Protein AF-A0AAE0PCA1-F1 (afdb_monomer_lite)

Radius of gyration: 11.71 Å; chains: 1; bounding box: 23×28×28 Å

Sequence (70 aa):
KYKVRDEVIFDIFNYIIGRLYNKFALRFKSFFRIIKANLYIVELILFKNIKVTYVVNIFRVKLYVLRLLS

Organism: Sordaria brevicollis (NCBI:txid83679)

Secondary structure (DSSP, 8-state):
---TT-EEEEEGGG---SS---TT----EEEEEEEEE-SSEEEEEESSSS--EEEEETTT---EEE----

pLDDT: mean 76.18, std 14.54, range [40.56, 90.75]

Foldseek 3Di:
DDDAFWKWWFQQVQAPPPDPPDPPPPGGTAIWGFHDDDPFWTWTAGPPPDRDIDIGGPVRTDIHTDDPPD

Structure (mmCIF, N/CA/C/O backbone):
data_AF-A0AAE0PCA1-F1
#
_entry.id   AF-A0AAE0PCA1-F1
#
loop_
_atom_site.group_PDB
_atom_site.id
_atom_site.type_symbol
_atom_site.label_atom_id
_atom_site.label_alt_id
_atom_site.label_comp_id
_atom_site.label_asym_id
_atom_site.label_entity_id
_atom_site.label_seq_id
_atom_site.pdbx_PDB_ins_code
_atom_site.Cartn_x
_atom_site.Cartn_y
_atom_site.Cartn_z
_atom_site.occupancy
_atom_site.B_iso_or_equiv
_atom_site.auth_seq_id
_atom_site.auth_comp_id
_atom_site.auth_asym_id
_atom_site.auth_atom_id
_atom_site.pdbx_PDB_model_num
ATOM 1 N N . LYS A 1 1 ? -8.629 -7.748 -4.870 1.00 75.00 1 LYS A N 1
ATOM 2 C CA . LYS A 1 1 ? -7.293 -8.007 -4.265 1.00 75.00 1 LYS A CA 1
ATOM 3 C C . LYS A 1 1 ? -7.090 -7.170 -3.005 1.00 75.00 1 LYS A C 1
ATOM 5 O O . LYS A 1 1 ? -6.840 -7.744 -1.955 1.00 75.00 1 LYS A O 1
ATOM 10 N N . TYR A 1 2 ? -7.286 -5.858 -3.105 1.00 84.38 2 TYR A N 1
ATOM 11 C CA . TYR A 1 2 ? -7.177 -4.906 -2.002 1.00 84.38 2 TYR A CA 1
ATOM 12 C C . TYR A 1 2 ? -8.560 -4.410 -1.572 1.00 84.38 2 TYR A C 1
ATOM 14 O O . TYR A 1 2 ? -9.411 -4.207 -2.440 1.00 84.38 2 TYR A O 1
ATOM 22 N N . LYS A 1 3 ? -8.794 -4.244 -0.268 1.00 85.88 3 LYS A N 1
ATOM 23 C CA . LYS A 1 3 ? -10.022 -3.659 0.284 1.00 85.88 3 LYS A CA 1
ATOM 24 C C . LYS A 1 3 ? -9.718 -2.309 0.927 1.00 85.88 3 LYS A C 1
ATOM 26 O O . LYS A 1 3 ? -8.619 -2.070 1.418 1.00 85.88 3 LYS A O 1
ATOM 31 N N . VAL A 1 4 ? -10.707 -1.419 0.930 1.00 88.19 4 VAL A N 1
ATOM 32 C CA . VAL A 1 4 ? -10.618 -0.173 1.701 1.00 88.19 4 VAL A CA 1
ATOM 33 C C . VAL A 1 4 ? -10.441 -0.536 3.176 1.00 88.19 4 VAL A C 1
ATOM 35 O O . VAL A 1 4 ? -11.069 -1.475 3.659 1.00 88.19 4 VAL A O 1
ATOM 38 N N . ARG A 1 5 ? -9.596 0.221 3.878 1.00 87.62 5 ARG A N 1
ATOM 39 C CA . ARG A 1 5 ? -9.131 -0.005 5.254 1.00 87.62 5 ARG A CA 1
ATOM 40 C C . ARG A 1 5 ? -8.121 -1.135 5.446 1.00 87.62 5 ARG A C 1
ATOM 42 O O . ARG A 1 5 ? -7.632 -1.224 6.566 1.00 87.62 5 ARG A O 1
ATOM 49 N N . ASP A 1 6 ? -7.770 -1.913 4.417 1.00 88.75 6 ASP A N 1
ATOM 50 C CA . ASP A 1 6 ? -6.646 -2.853 4.521 1.00 88.75 6 ASP A CA 1
ATOM 51 C C . ASP A 1 6 ? -5.369 -2.071 4.877 1.00 88.75 6 ASP A C 1
ATOM 53 O O . ASP A 1 6 ? -5.101 -0.991 4.330 1.00 88.75 6 ASP A O 1
ATOM 57 N N . GLU A 1 7 ? -4.577 -2.626 5.787 1.00 90.25 7 GLU A N 1
ATOM 58 C CA . GLU A 1 7 ? -3.234 -2.140 6.075 1.00 90.25 7 GLU A CA 1
ATOM 59 C C . GLU A 1 7 ? -2.252 -2.842 5.149 1.00 90.25 7 GLU A C 1
ATOM 61 O O . GLU A 1 7 ? -2.326 -4.053 4.928 1.00 90.25 7 GLU A O 1
ATOM 66 N N . VAL A 1 8 ? -1.343 -2.075 4.559 1.00 88.69 8 VAL A N 1
ATOM 67 C CA . VAL A 1 8 ? -0.364 -2.599 3.617 1.00 88.69 8 VAL A CA 1
ATOM 68 C C . VAL A 1 8 ? 1.031 -2.114 3.943 1.00 88.69 8 VAL A C 1
ATOM 70 O O . VAL A 1 8 ? 1.241 -0.950 4.282 1.00 88.69 8 VAL A O 1
ATOM 73 N N . ILE A 1 9 ? 2.007 -2.996 3.758 1.00 88.62 9 ILE A N 1
ATOM 74 C CA . ILE A 1 9 ? 3.400 -2.581 3.652 1.00 88.62 9 ILE A CA 1
ATOM 75 C C . ILE A 1 9 ? 3.638 -2.197 2.201 1.00 88.62 9 ILE A C 1
ATOM 77 O O . ILE A 1 9 ? 3.526 -3.032 1.294 1.00 88.62 9 ILE A O 1
ATOM 81 N N . PHE A 1 10 ? 3.973 -0.929 2.000 1.00 85.44 10 PHE A N 1
ATOM 82 C CA . PHE A 1 10 ? 4.367 -0.400 0.708 1.00 85.44 10 PHE A CA 1
ATOM 83 C C . PHE A 1 10 ? 5.827 0.032 0.768 1.00 85.44 10 PHE A C 1
ATOM 85 O O . PHE A 1 10 ? 6.237 0.792 1.648 1.00 85.44 10 PHE A O 1
ATOM 92 N N . ASP A 1 11 ? 6.604 -0.493 -0.171 1.00 82.31 11 ASP A N 1
ATOM 93 C CA . ASP A 1 11 ? 7.974 -0.078 -0.412 1.00 82.31 11 ASP A CA 1
ATOM 94 C C . ASP A 1 11 ? 8.020 0.846 -1.630 1.00 82.31 11 ASP A C 1
ATOM 96 O O . ASP A 1 11 ? 7.904 0.399 -2.775 1.00 82.31 11 ASP A O 1
ATOM 100 N N . ILE A 1 12 ? 8.181 2.144 -1.366 1.00 76.19 12 ILE A N 1
ATOM 101 C CA . ILE A 1 12 ? 8.224 3.176 -2.406 1.00 76.19 12 ILE A CA 1
ATOM 102 C C . ILE A 1 12 ? 9.454 3.000 -3.311 1.00 76.19 12 ILE A C 1
ATOM 104 O O . ILE A 1 12 ? 9.388 3.380 -4.478 1.00 76.19 12 ILE A O 1
ATOM 108 N N . PHE A 1 13 ? 10.550 2.388 -2.835 1.00 71.50 13 PHE A N 1
ATOM 109 C CA . PHE A 1 13 ? 11.755 2.180 -3.653 1.00 71.50 13 PHE A CA 1
ATOM 110 C C . PHE A 1 13 ? 11.487 1.320 -4.885 1.00 71.50 13 PHE A C 1
ATOM 112 O O . PHE A 1 13 ? 12.058 1.564 -5.944 1.00 71.50 13 PHE A O 1
ATOM 119 N N . ASN A 1 14 ? 10.598 0.339 -4.745 1.00 64.50 14 ASN A N 1
ATOM 120 C CA . ASN A 1 14 ? 10.269 -0.613 -5.798 1.00 64.50 14 ASN A CA 1
ATOM 121 C C . ASN A 1 14 ? 9.155 -0.114 -6.730 1.00 64.50 14 ASN A C 1
ATOM 123 O O . ASN A 1 14 ? 8.733 -0.838 -7.632 1.00 64.50 14 ASN A O 1
ATOM 127 N N . TYR A 1 15 ? 8.658 1.111 -6.532 1.00 69.00 15 TYR A N 1
ATOM 128 C CA . TYR A 1 15 ? 7.655 1.682 -7.416 1.00 69.00 15 TYR A CA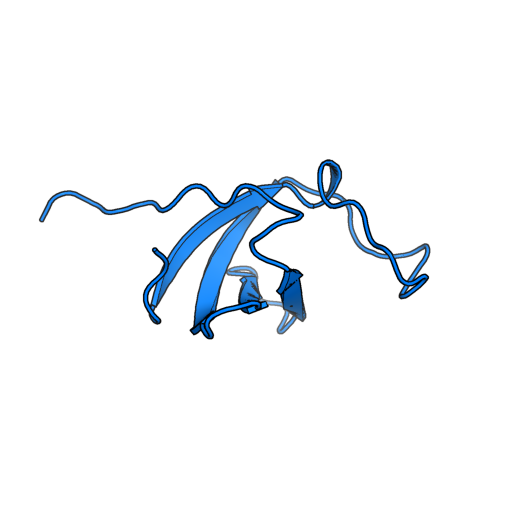 1
ATOM 129 C C . TYR A 1 15 ? 8.309 2.293 -8.651 1.00 69.00 15 TYR A C 1
ATOM 131 O O . TYR A 1 15 ? 8.981 3.322 -8.583 1.00 69.00 15 TYR A O 1
ATOM 139 N N . ILE A 1 16 ? 8.056 1.679 -9.810 1.00 58.72 16 ILE A N 1
ATOM 140 C CA . ILE A 1 16 ? 8.407 2.246 -11.114 1.00 58.72 16 ILE A CA 1
ATOM 141 C C . ILE A 1 16 ? 7.440 3.401 -11.394 1.00 58.72 16 ILE A C 1
ATOM 143 O O . ILE A 1 16 ? 6.394 3.260 -12.044 1.00 58.72 16 ILE A O 1
ATOM 147 N N . ILE A 1 17 ? 7.784 4.558 -10.835 1.00 57.88 17 ILE A N 1
ATOM 148 C CA . ILE A 1 17 ? 7.087 5.820 -11.020 1.00 57.88 17 ILE A CA 1
ATOM 149 C C . ILE A 1 17 ? 7.229 6.210 -12.498 1.00 57.88 17 ILE A C 1
ATOM 151 O O . ILE A 1 17 ? 8.250 6.728 -12.933 1.00 57.88 17 ILE A O 1
ATOM 155 N N . GLY A 1 18 ? 6.185 5.963 -13.293 1.00 43.81 18 GLY A N 1
ATOM 156 C CA . GLY A 1 18 ? 6.137 6.371 -14.704 1.00 43.81 18 GLY A CA 1
ATOM 157 C C . GLY A 1 18 ? 5.964 7.880 -14.919 1.00 43.81 18 GLY A C 1
ATOM 158 O O . GLY A 1 18 ? 5.887 8.319 -16.060 1.00 43.81 18 GLY A O 1
ATOM 159 N N . ARG A 1 19 ? 5.854 8.676 -13.848 1.00 47.47 19 ARG A N 1
ATOM 160 C CA . ARG A 1 19 ? 5.658 10.130 -13.904 1.00 47.47 19 ARG A CA 1
ATOM 161 C C . ARG A 1 19 ? 6.480 10.826 -12.829 1.00 47.47 19 ARG A C 1
ATOM 163 O O . ARG A 1 19 ? 6.245 10.581 -11.657 1.00 47.47 19 ARG A O 1
ATOM 170 N N . LEU A 1 20 ? 7.358 11.730 -13.255 1.00 40.56 20 LEU A N 1
ATOM 171 C CA . LEU A 1 20 ? 8.266 12.625 -12.513 1.00 40.56 20 LEU A CA 1
ATOM 172 C C . LEU A 1 20 ? 7.620 13.512 -11.415 1.00 40.56 20 LEU A C 1
ATOM 174 O O . LEU A 1 20 ? 7.975 14.675 -11.263 1.00 40.56 20 LEU A O 1
ATOM 178 N N . TYR A 1 21 ? 6.689 13.009 -10.609 1.00 45.19 21 TYR A N 1
ATOM 179 C CA . TYR A 1 21 ? 6.235 13.724 -9.425 1.00 45.19 21 TYR A CA 1
ATOM 180 C C . TYR A 1 21 ? 7.242 13.504 -8.298 1.00 45.19 21 TYR A C 1
ATOM 182 O O . TYR A 1 21 ? 7.259 12.481 -7.621 1.00 45.19 21 TYR A O 1
ATOM 190 N N . ASN A 1 22 ? 8.074 14.532 -8.142 1.00 47.19 22 ASN A N 1
ATOM 191 C CA . ASN A 1 22 ? 9.006 14.796 -7.059 1.00 47.19 22 ASN A CA 1
ATOM 192 C C . ASN A 1 22 ? 10.243 13.895 -6.975 1.00 47.19 22 ASN A C 1
ATOM 194 O O . ASN A 1 22 ? 10.258 12.836 -6.357 1.00 47.19 22 ASN A O 1
ATOM 198 N N . LYS A 1 23 ? 11.364 14.474 -7.420 1.00 47.62 23 LYS A N 1
ATOM 199 C CA . LYS A 1 23 ? 12.732 14.148 -6.975 1.00 47.62 23 LYS A CA 1
ATOM 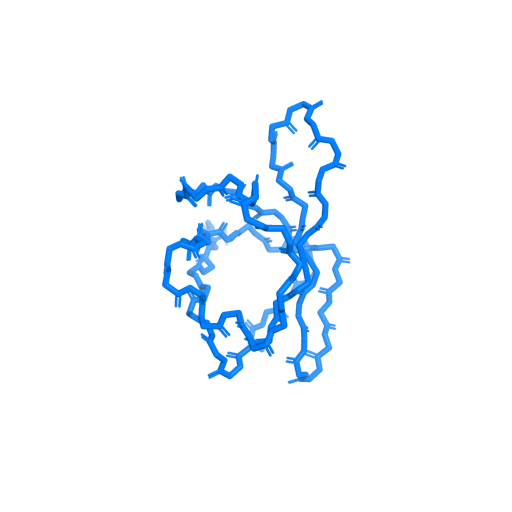200 C C . LYS A 1 23 ? 12.873 14.106 -5.435 1.00 47.62 23 LYS A C 1
ATOM 202 O O . LYS A 1 23 ? 13.804 13.488 -4.938 1.00 47.62 23 LYS A O 1
ATOM 207 N N . PHE A 1 24 ? 11.931 14.717 -4.707 1.00 53.06 24 PHE A N 1
ATOM 208 C CA . PHE A 1 24 ? 11.819 14.739 -3.242 1.00 53.06 24 PHE A CA 1
ATOM 209 C C . PHE A 1 24 ? 10.830 13.720 -2.656 1.00 53.06 24 PHE A C 1
ATOM 211 O O . PHE A 1 24 ? 10.500 13.803 -1.474 1.00 53.06 24 PHE A O 1
ATOM 218 N N . ALA A 1 25 ? 10.311 12.777 -3.449 1.00 59.75 25 ALA A N 1
ATOM 219 C CA . ALA A 1 25 ? 9.494 11.703 -2.902 1.00 59.75 25 ALA A CA 1
ATOM 220 C C . ALA A 1 25 ? 10.339 10.915 -1.891 1.00 59.75 25 ALA A C 1
ATOM 222 O O . ALA A 1 25 ? 11.325 10.274 -2.257 1.00 59.75 25 ALA A O 1
ATOM 223 N N . LEU A 1 26 ? 9.965 11.010 -0.613 1.00 62.41 26 LEU A N 1
ATOM 224 C CA . LEU A 1 26 ? 10.568 10.254 0.474 1.00 62.41 26 LEU A CA 1
ATOM 225 C C . LEU A 1 26 ? 10.531 8.767 0.091 1.00 62.41 26 LEU A C 1
ATOM 227 O O . LEU A 1 26 ? 9.465 8.160 -0.002 1.00 62.41 26 LEU A O 1
ATOM 231 N N . ARG A 1 27 ? 11.708 8.192 -0.172 1.00 71.31 27 ARG A N 1
ATOM 232 C CA . ARG A 1 27 ? 11.860 6.771 -0.488 1.00 71.31 27 ARG A CA 1
ATOM 233 C C . ARG A 1 27 ? 12.020 6.011 0.814 1.00 71.31 27 ARG A C 1
ATOM 235 O O . ARG A 1 27 ? 13.041 6.126 1.485 1.00 71.31 27 ARG A O 1
ATOM 242 N N . PHE A 1 28 ? 10.989 5.277 1.198 1.00 76.50 28 PHE A N 1
ATOM 243 C CA . PHE A 1 28 ? 11.001 4.459 2.399 1.00 76.50 28 PHE A CA 1
ATOM 244 C C . PHE A 1 28 ? 9.972 3.337 2.278 1.00 76.50 28 PHE A C 1
ATOM 246 O O . PHE A 1 28 ? 9.034 3.397 1.479 1.00 76.50 28 PHE A O 1
ATOM 253 N N . LYS A 1 29 ? 10.156 2.317 3.111 1.00 84.25 29 LYS A N 1
ATOM 254 C CA . LYS A 1 29 ? 9.193 1.245 3.332 1.00 84.25 29 LYS A CA 1
ATOM 255 C C . LYS A 1 29 ? 8.423 1.544 4.612 1.00 84.25 29 LYS A C 1
ATOM 257 O O . LYS A 1 29 ? 9.030 1.819 5.645 1.00 84.25 29 LYS A O 1
ATOM 262 N N . SER A 1 30 ? 7.095 1.528 4.557 1.00 87.25 30 SER A N 1
ATOM 263 C CA . SER A 1 30 ? 6.265 1.743 5.750 1.00 87.25 30 SER A CA 1
ATOM 264 C C . SER A 1 30 ? 4.885 1.120 5.625 1.00 87.25 30 SER A C 1
ATOM 266 O O . SER A 1 30 ? 4.551 0.506 4.610 1.00 87.25 30 SER A O 1
ATOM 268 N N . PHE A 1 31 ? 4.109 1.296 6.690 1.00 88.94 31 PHE A N 1
ATOM 269 C CA . PHE A 1 31 ? 2.718 0.908 6.790 1.00 88.94 31 PHE A CA 1
ATOM 270 C C . PHE A 1 31 ? 1.832 2.028 6.259 1.00 88.94 31 PHE A C 1
ATOM 272 O O . PHE A 1 31 ? 1.956 3.199 6.634 1.00 88.94 31 PHE A O 1
ATOM 279 N N . PHE A 1 32 ? 0.921 1.643 5.382 1.00 89.00 32 PHE A N 1
ATOM 280 C CA . PHE A 1 32 ? -0.068 2.514 4.785 1.00 89.00 32 PHE A CA 1
ATOM 281 C C . PHE A 1 32 ? -1.444 1.903 4.959 1.00 89.00 32 PHE A C 1
ATOM 283 O O . PHE A 1 32 ? -1.595 0.684 5.019 1.00 89.00 32 PHE A O 1
ATOM 290 N N . ARG A 1 33 ? -2.459 2.756 4.974 1.00 89.69 33 ARG A N 1
ATOM 291 C CA . ARG A 1 33 ? -3.851 2.328 4.940 1.00 89.69 33 ARG A CA 1
ATOM 292 C C . ARG A 1 33 ? -4.444 2.617 3.577 1.00 89.69 33 ARG A C 1
ATOM 294 O O . ARG A 1 33 ? -4.271 3.711 3.041 1.00 89.69 33 ARG A O 1
ATOM 301 N N . ILE A 1 34 ? -5.181 1.659 3.032 1.00 89.94 34 ILE A N 1
ATOM 302 C CA . ILE A 1 34 ? -5.921 1.867 1.790 1.00 89.94 34 ILE A CA 1
ATOM 303 C C . ILE A 1 34 ? -7.150 2.723 2.085 1.00 89.94 34 ILE A C 1
ATOM 305 O O . ILE A 1 34 ? -8.043 2.302 2.822 1.00 89.94 34 ILE A O 1
ATOM 309 N N . ILE A 1 35 ? -7.216 3.911 1.490 1.00 90.75 35 ILE A N 1
ATOM 310 C CA . ILE A 1 35 ? -8.386 4.798 1.590 1.00 90.75 35 ILE A CA 1
ATOM 311 C C . ILE A 1 35 ? -9.317 4.651 0.387 1.00 90.75 35 ILE A C 1
ATOM 313 O O . ILE A 1 35 ? -10.525 4.827 0.518 1.00 90.75 35 ILE A O 1
ATOM 317 N N . LYS A 1 36 ? -8.772 4.256 -0.768 1.00 90.06 36 LYS A N 1
ATOM 318 C CA . LYS A 1 36 ? -9.533 3.989 -1.987 1.00 90.06 36 LYS A CA 1
ATOM 319 C C . LYS A 1 36 ? -8.868 2.873 -2.777 1.00 90.06 36 LYS A C 1
ATOM 321 O O . LYS A 1 36 ? -7.644 2.797 -2.846 1.00 90.06 36 LYS A O 1
ATOM 326 N N . ALA A 1 37 ? -9.676 2.014 -3.379 1.00 88.56 37 ALA A N 1
ATOM 327 C CA . ALA A 1 37 ? -9.199 0.959 -4.257 1.00 88.56 37 ALA A CA 1
ATOM 328 C C . ALA A 1 37 ? -10.148 0.817 -5.444 1.00 88.56 37 ALA A C 1
ATOM 330 O O . ALA A 1 37 ? -11.362 0.717 -5.277 1.00 88.56 37 ALA A O 1
ATOM 331 N N . ASN A 1 38 ? -9.578 0.799 -6.638 1.00 87.94 38 ASN A N 1
ATOM 332 C CA . ASN A 1 38 ? -10.248 0.554 -7.905 1.00 87.94 38 ASN A CA 1
ATOM 333 C C . ASN A 1 38 ? -9.492 -0.545 -8.673 1.00 87.94 38 ASN A C 1
ATOM 335 O O . ASN A 1 38 ? -8.487 -1.072 -8.201 1.00 87.94 38 ASN A O 1
ATOM 339 N N . LEU A 1 39 ? -9.996 -0.948 -9.844 1.00 86.44 39 LEU A N 1
ATOM 340 C CA . LEU A 1 39 ? -9.435 -2.080 -10.602 1.00 86.44 39 LEU A CA 1
ATOM 341 C C . LEU A 1 39 ? -7.961 -1.888 -11.003 1.00 86.44 39 LEU A C 1
ATOM 343 O O . LEU A 1 39 ? -7.236 -2.867 -11.149 1.00 86.44 39 LEU A O 1
ATOM 347 N N . TYR A 1 40 ? -7.516 -0.638 -11.142 1.00 86.50 40 TYR A N 1
ATOM 348 C CA . TYR A 1 40 ? -6.184 -0.297 -11.653 1.00 86.50 40 TYR A CA 1
ATOM 349 C C . TYR A 1 40 ? -5.293 0.410 -10.626 1.00 86.50 40 TYR A C 1
ATOM 351 O O . TYR A 1 40 ? -4.066 0.380 -10.742 1.00 86.50 40 TYR A O 1
ATOM 359 N N . ILE A 1 41 ? -5.896 1.073 -9.639 1.00 87.44 41 ILE A N 1
ATOM 360 C CA . ILE A 1 41 ? -5.223 2.020 -8.751 1.00 87.44 41 ILE A CA 1
ATOM 361 C C . ILE A 1 41 ? -5.618 1.736 -7.297 1.00 87.44 41 ILE A C 1
ATOM 363 O O . ILE A 1 41 ? -6.694 1.218 -7.001 1.00 87.44 41 ILE A O 1
ATOM 367 N N . VAL A 1 42 ? -4.720 2.061 -6.380 1.00 88.62 42 VAL A N 1
ATOM 368 C CA . VAL A 1 42 ? -4.987 2.152 -4.945 1.00 88.62 42 VAL A CA 1
ATOM 369 C C . VAL A 1 42 ? -4.471 3.484 -4.428 1.00 88.62 42 VAL A C 1
ATOM 371 O O . VAL A 1 42 ? -3.384 3.925 -4.797 1.00 88.62 42 VAL A O 1
ATOM 374 N N . GLU A 1 43 ? -5.262 4.129 -3.581 1.00 89.00 43 GLU A N 1
ATOM 375 C CA . GLU A 1 43 ? -4.853 5.314 -2.841 1.00 89.00 43 GLU A CA 1
ATOM 376 C C . GLU A 1 43 ? -4.514 4.907 -1.410 1.00 89.00 43 GLU A C 1
ATOM 378 O O . GLU A 1 43 ? -5.306 4.262 -0.712 1.00 89.00 43 GLU A O 1
ATOM 383 N N . LEU A 1 44 ? -3.314 5.283 -0.991 1.00 88.25 44 LEU A N 1
ATOM 384 C CA . LEU A 1 44 ? -2.708 4.930 0.277 1.00 88.25 44 LEU A CA 1
ATOM 385 C C . LEU A 1 44 ? -2.500 6.185 1.105 1.00 88.25 44 LEU A C 1
ATOM 387 O O . LEU A 1 44 ? -1.921 7.146 0.608 1.00 8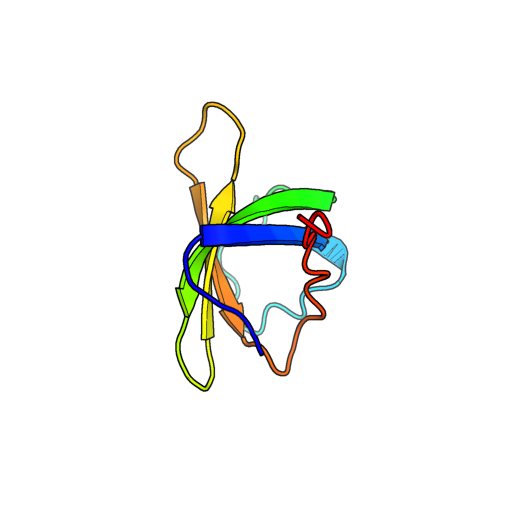8.25 44 LEU A O 1
ATOM 391 N N . ILE A 1 45 ? -2.886 6.154 2.373 1.00 87.88 45 ILE A N 1
ATOM 392 C CA . ILE A 1 45 ? -2.489 7.176 3.340 1.00 87.88 45 ILE A CA 1
ATOM 393 C C . ILE A 1 45 ? -1.403 6.613 4.252 1.00 87.88 45 ILE A C 1
ATOM 395 O O . ILE A 1 45 ? -1.501 5.480 4.733 1.00 87.88 45 ILE A O 1
ATOM 399 N N . LEU A 1 46 ? -0.339 7.387 4.449 1.00 86.19 46 LEU A N 1
ATOM 400 C CA . LEU A 1 46 ? 0.730 7.022 5.370 1.00 86.19 46 LEU A CA 1
ATOM 401 C C . LEU A 1 46 ? 0.226 7.116 6.816 1.00 86.19 46 LEU A C 1
ATOM 403 O O . LEU A 1 46 ? -0.394 8.106 7.185 1.00 86.19 46 LEU A O 1
ATOM 407 N N . PHE A 1 47 ? 0.538 6.120 7.650 1.00 77.94 47 PHE A N 1
ATOM 408 C CA . PHE A 1 47 ? 0.122 6.103 9.062 1.00 77.94 47 PHE A CA 1
ATOM 409 C C . PHE A 1 47 ? 0.846 7.122 9.963 1.00 77.94 47 PHE A C 1
ATOM 411 O O . PHE A 1 47 ? 0.472 7.303 11.117 1.00 77.94 47 PHE A O 1
ATOM 418 N N . LYS A 1 48 ? 1.890 7.792 9.466 1.00 70.00 48 LYS A N 1
ATOM 419 C CA . LYS A 1 48 ? 2.583 8.858 10.205 1.00 70.00 48 LYS A CA 1
ATOM 420 C C . LYS A 1 48 ? 1.710 10.119 10.239 1.00 70.00 48 LYS A C 1
ATOM 422 O O . LYS A 1 48 ? 0.930 10.326 9.320 1.00 70.00 48 LYS A O 1
ATOM 427 N N . ASN A 1 49 ? 1.907 10.990 11.237 1.00 62.22 49 ASN A N 1
ATOM 428 C CA . ASN A 1 49 ? 1.226 12.291 11.453 1.00 62.22 49 ASN A CA 1
ATOM 429 C C . ASN A 1 49 ? 1.269 13.297 10.273 1.00 62.22 49 ASN A C 1
ATOM 431 O O . ASN A 1 49 ? 0.933 14.467 10.428 1.00 62.22 49 ASN A O 1
ATOM 435 N N . ILE A 1 50 ? 1.686 12.868 9.087 1.00 67.12 50 ILE A N 1
ATOM 436 C CA . ILE A 1 50 ? 1.744 13.646 7.864 1.00 67.12 50 ILE A CA 1
ATOM 437 C C . ILE A 1 50 ? 0.662 13.097 6.932 1.00 67.12 50 ILE A C 1
ATOM 439 O O . ILE A 1 50 ? 0.713 11.935 6.528 1.00 67.12 50 ILE A O 1
ATOM 443 N N . LYS A 1 51 ? -0.305 13.941 6.556 1.00 69.75 51 LYS A N 1
ATOM 444 C CA . LYS A 1 51 ? -1.335 13.612 5.559 1.00 69.75 51 LYS A CA 1
ATOM 445 C C . LYS A 1 51 ? -0.718 13.546 4.157 1.00 69.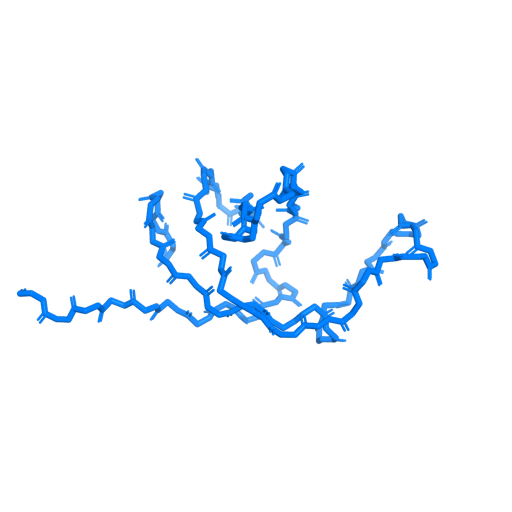75 51 LYS A C 1
ATOM 447 O O . LYS A 1 51 ? -0.895 14.455 3.354 1.00 69.75 51 LYS A O 1
ATOM 452 N N . VAL A 1 52 ? 0.031 12.484 3.869 1.00 74.56 52 VAL A N 1
ATOM 453 C CA . VAL A 1 52 ? 0.520 12.189 2.517 1.00 74.56 52 VAL A CA 1
ATOM 454 C C . VAL A 1 52 ? -0.299 11.051 1.935 1.00 74.56 52 VAL A C 1
ATOM 456 O O . VAL A 1 52 ? -0.326 9.950 2.491 1.00 74.56 52 VAL A O 1
ATOM 459 N N . THR A 1 53 ? -0.928 11.328 0.797 1.00 81.19 53 THR A N 1
ATOM 460 C CA . THR A 1 53 ? -1.646 10.333 0.005 1.00 81.19 53 THR A CA 1
ATOM 461 C C . THR A 1 53 ? -0.794 9.916 -1.187 1.00 81.19 53 THR A C 1
ATOM 463 O O . THR A 1 53 ? -0.279 10.760 -1.919 1.00 81.19 53 THR A O 1
ATOM 466 N N . TYR A 1 54 ? -0.669 8.612 -1.403 1.00 80.56 54 TYR A N 1
ATOM 467 C CA . TYR A 1 54 ? 0.029 8.024 -2.539 1.00 80.56 54 TYR A CA 1
ATOM 468 C C . TYR A 1 54 ? -0.959 7.308 -3.442 1.00 80.56 54 TYR A C 1
ATOM 470 O O . TYR A 1 54 ? -1.753 6.494 -2.980 1.00 80.56 54 TYR A O 1
ATOM 478 N N . VAL A 1 55 ? -0.871 7.581 -4.740 1.00 84.75 55 VAL A N 1
ATOM 479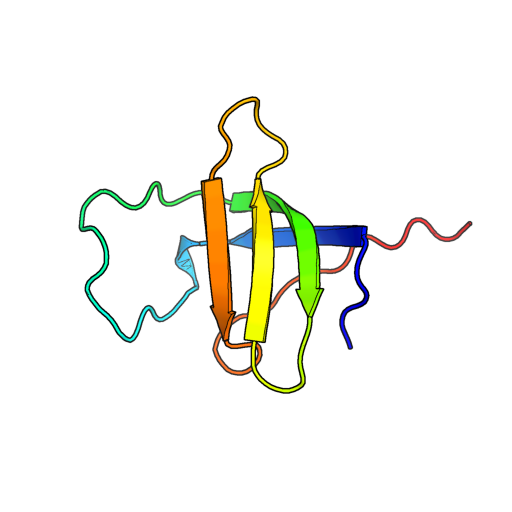 C CA . VAL A 1 55 ? -1.681 6.927 -5.767 1.00 84.75 55 VAL A CA 1
ATOM 480 C C . VAL A 1 55 ? -0.793 5.936 -6.509 1.00 84.75 55 VAL A C 1
ATOM 482 O O . VAL A 1 55 ? 0.166 6.323 -7.181 1.00 84.75 55 VAL A O 1
ATOM 485 N N . VAL A 1 56 ? -1.089 4.649 -6.362 1.00 83.62 56 VAL A N 1
ATOM 486 C CA . VAL A 1 56 ? -0.241 3.559 -6.854 1.00 83.62 56 VAL A CA 1
ATOM 487 C C . VAL A 1 56 ? -0.989 2.705 -7.863 1.00 83.62 56 VAL A C 1
ATOM 489 O O . VAL A 1 56 ? -2.137 2.328 -7.643 1.00 83.62 56 VAL A O 1
ATOM 492 N N . ASN A 1 57 ? -0.325 2.370 -8.969 1.00 85.38 57 ASN A N 1
ATOM 493 C CA . ASN A 1 57 ? -0.854 1.413 -9.937 1.00 85.38 57 ASN A CA 1
ATOM 494 C C . ASN A 1 57 ? -0.596 -0.024 -9.453 1.00 85.38 57 ASN A C 1
ATOM 496 O O . ASN A 1 57 ? 0.552 -0.412 -9.223 1.00 85.38 57 ASN A O 1
ATOM 500 N N . ILE A 1 58 ? -1.662 -0.820 -9.352 1.00 84.25 58 ILE A N 1
ATOM 501 C CA . ILE A 1 58 ? -1.640 -2.190 -8.816 1.00 84.25 58 ILE A CA 1
ATOM 502 C C . ILE A 1 58 ? -0.771 -3.141 -9.659 1.00 84.25 58 ILE A C 1
ATOM 504 O O . ILE A 1 58 ? -0.226 -4.110 -9.135 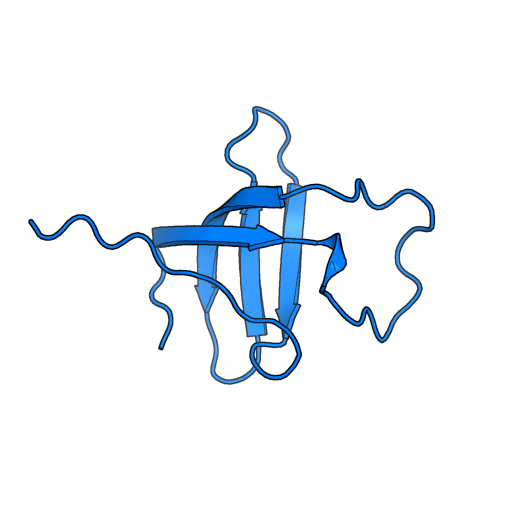1.00 84.25 58 ILE A O 1
ATOM 508 N N . PHE A 1 59 ? -0.615 -2.872 -10.956 1.00 82.62 59 PHE A N 1
ATOM 509 C CA . PHE A 1 59 ? 0.194 -3.695 -11.860 1.00 82.62 59 PHE A CA 1
ATOM 510 C C . PHE A 1 59 ? 1.690 -3.380 -11.783 1.00 82.62 59 PHE A C 1
ATOM 512 O O . PHE A 1 59 ? 2.507 -4.171 -12.241 1.00 82.62 59 PHE A O 1
ATOM 519 N N . ARG A 1 60 ? 2.061 -2.229 -11.210 1.00 81.19 60 ARG A N 1
ATOM 520 C CA . ARG A 1 60 ? 3.454 -1.759 -11.130 1.00 81.19 60 ARG A CA 1
ATOM 521 C C . ARG A 1 60 ? 4.070 -1.903 -9.747 1.00 81.19 60 ARG A C 1
ATOM 523 O O . ARG A 1 60 ? 5.248 -1.608 -9.585 1.00 81.19 60 ARG A O 1
ATOM 530 N N . VAL A 1 61 ? 3.281 -2.303 -8.751 1.00 77.75 61 VAL A N 1
ATOM 531 C CA . VAL A 1 61 ? 3.734 -2.405 -7.367 1.00 77.75 61 VAL A CA 1
ATOM 532 C C . VAL A 1 61 ? 3.100 -3.584 -6.661 1.00 77.75 61 VAL A C 1
ATOM 534 O O . VAL A 1 61 ? 1.915 -3.880 -6.806 1.00 77.75 61 VAL A O 1
ATOM 537 N N . LYS A 1 62 ? 3.910 -4.235 -5.829 1.00 81.44 62 LYS A N 1
ATOM 538 C CA . LYS A 1 62 ? 3.455 -5.285 -4.931 1.00 81.44 62 LYS A CA 1
ATOM 539 C C . LYS A 1 62 ? 3.178 -4.676 -3.559 1.00 81.44 62 LYS A C 1
ATOM 541 O O . LYS A 1 62 ? 4.104 -4.302 -2.848 1.00 81.44 62 LYS A O 1
ATOM 546 N N . LEU A 1 63 ? 1.900 -4.585 -3.198 1.00 83.94 63 LEU A N 1
ATOM 547 C CA . LEU A 1 63 ? 1.479 -4.254 -1.836 1.00 83.94 63 LEU A CA 1
ATOM 548 C C . LEU A 1 63 ? 1.249 -5.535 -1.044 1.00 83.94 63 LEU A C 1
ATOM 550 O O . LEU A 1 63 ? 0.526 -6.425 -1.512 1.00 83.94 63 LEU A O 1
ATOM 554 N N . TYR A 1 64 ? 1.832 -5.598 0.149 1.00 87.12 64 TYR A N 1
ATOM 555 C CA . TYR A 1 64 ? 1.661 -6.705 1.083 1.00 87.12 64 TYR A CA 1
ATOM 556 C C . TYR A 1 64 ? 0.558 -6.355 2.072 1.00 87.12 64 TYR A C 1
ATOM 558 O O . TYR A 1 64 ? 0.759 -5.488 2.914 1.00 87.12 64 TYR A O 1
ATOM 566 N N . VAL A 1 65 ? -0.600 -7.003 1.944 1.00 86.12 65 VAL A N 1
ATOM 567 C CA . VAL A 1 65 ? -1.732 -6.794 2.852 1.00 86.12 65 VAL A CA 1
ATOM 568 C C . VAL A 1 65 ? -1.459 -7.485 4.181 1.00 86.12 65 VAL A C 1
ATOM 570 O O . VAL A 1 65 ? -1.278 -8.700 4.218 1.00 86.12 65 VAL A O 1
ATOM 573 N N . LEU A 1 66 ? -1.487 -6.715 5.262 1.00 83.56 66 LEU A N 1
ATOM 574 C CA . LEU A 1 66 ? -1.569 -7.220 6.623 1.00 83.56 66 LEU A CA 1
ATOM 575 C C . LEU A 1 66 ? -3.040 -7.451 6.946 1.00 83.56 66 LEU A C 1
ATOM 577 O O . LEU A 1 66 ? -3.768 -6.543 7.335 1.00 83.56 66 LEU A O 1
ATOM 581 N N . ARG A 1 67 ? -3.491 -8.687 6.748 1.00 72.06 67 ARG A N 1
ATOM 582 C CA . ARG A 1 67 ? -4.704 -9.167 7.402 1.00 72.06 67 ARG A CA 1
ATOM 583 C C . ARG A 1 67 ? -4.254 -9.861 8.670 1.00 72.06 67 ARG A C 1
ATOM 585 O O . ARG A 1 67 ? -3.690 -10.948 8.600 1.00 72.06 67 ARG A O 1
ATOM 592 N N . LEU A 1 68 ? -4.481 -9.215 9.808 1.00 59.91 68 LEU A N 1
ATOM 593 C CA . LEU A 1 68 ? -4.606 -9.954 11.055 1.00 59.91 68 LEU A CA 1
ATOM 594 C C . LEU A 1 68 ? -5.727 -10.970 10.816 1.00 59.91 68 LEU A C 1
ATOM 596 O O . LEU A 1 68 ? -6.837 -10.584 10.453 1.00 59.91 68 LEU A O 1
ATOM 600 N N . LEU A 1 69 ? -5.390 -12.257 10.888 1.00 50.25 69 LEU A N 1
ATOM 601 C CA . LEU A 1 69 ? -6.372 -13.332 10.948 1.00 50.25 69 LEU A CA 1
ATOM 602 C C . LEU A 1 69 ? -7.150 -13.112 12.251 1.00 50.25 69 LEU A C 1
ATOM 604 O O . LEU A 1 69 ? -6.669 -13.493 13.314 1.00 50.25 69 LEU A O 1
ATOM 608 N N . SER A 1 70 ? -8.262 -12.381 12.169 1.00 40.69 70 SER A N 1
ATOM 609 C CA . SER A 1 70 ? -9.269 -12.297 13.227 1.00 40.69 70 SER A CA 1
ATOM 610 C C . SER A 1 70 ? -10.206 -13.484 13.124 1.00 40.69 70 SER A C 1
ATOM 612 O O . SER A 1 70 ? -10.700 -13.687 11.986 1.00 40.69 70 SER A O 1
#